Protein AF-A0A914MHX1-F1 (afdb_monomer)

Structure (mmCIF, N/CA/C/O backbone):
data_AF-A0A914MHX1-F1
#
_entry.id   AF-A0A914MHX1-F1
#
loop_
_atom_site.group_PDB
_atom_site.id
_atom_site.type_symbol
_atom_site.label_atom_id
_atom_site.label_alt_id
_atom_site.label_comp_id
_atom_site.label_asym_id
_atom_site.label_entity_id
_atom_site.label_seq_id
_atom_site.pdbx_PDB_ins_code
_atom_site.Cartn_x
_atom_site.Cartn_y
_atom_site.Cartn_z
_atom_site.occupancy
_atom_site.B_iso_or_equiv
_atom_site.auth_seq_id
_atom_site.auth_comp_id
_atom_site.auth_asym_id
_atom_site.auth_atom_id
_atom_site.pdbx_PDB_model_num
ATOM 1 N N . MET A 1 1 ? 14.003 6.361 0.843 1.00 59.62 1 MET A N 1
ATOM 2 C CA . MET A 1 1 ? 13.657 5.223 1.723 1.00 59.62 1 MET A CA 1
ATOM 3 C C . MET A 1 1 ? 12.266 4.763 1.346 1.00 59.62 1 MET A C 1
ATOM 5 O O . MET A 1 1 ? 11.373 5.599 1.290 1.00 59.62 1 MET A O 1
ATOM 9 N N . SER A 1 2 ? 12.109 3.483 1.023 1.00 79.75 2 SER A N 1
ATOM 10 C CA . SER A 1 2 ? 10.804 2.894 0.718 1.00 79.75 2 SER A CA 1
ATOM 11 C C . SER A 1 2 ? 10.137 2.453 2.021 1.00 79.75 2 SER A C 1
ATOM 13 O O . SER A 1 2 ? 10.809 1.915 2.899 1.00 79.75 2 SER A O 1
ATOM 15 N N . SER A 1 3 ? 8.834 2.693 2.150 1.00 87.25 3 SER A N 1
ATOM 16 C CA . SER A 1 3 ? 8.062 2.396 3.363 1.00 87.25 3 SER A CA 1
ATOM 17 C C . SER A 1 3 ? 6.915 1.447 3.045 1.00 87.25 3 SER A C 1
ATOM 19 O O . SER A 1 3 ? 6.300 1.542 1.983 1.00 87.25 3 SER A O 1
ATOM 21 N N . ALA A 1 4 ? 6.605 0.552 3.979 1.00 92.12 4 ALA A N 1
ATOM 22 C CA . ALA A 1 4 ? 5.408 -0.275 3.924 1.00 92.12 4 ALA A CA 1
ATOM 23 C C . ALA A 1 4 ? 4.265 0.420 4.670 1.00 92.12 4 ALA A C 1
ATOM 25 O O . ALA A 1 4 ? 4.457 0.907 5.784 1.00 92.12 4 ALA A O 1
ATOM 26 N N . PHE A 1 5 ? 3.078 0.446 4.067 1.00 90.69 5 PHE A N 1
ATOM 27 C CA . PHE A 1 5 ? 1.886 1.056 4.651 1.00 90.69 5 PHE A CA 1
ATOM 28 C C . PHE A 1 5 ? 0.841 -0.009 4.967 1.00 90.69 5 PHE A C 1
ATOM 30 O O . PHE A 1 5 ? 0.594 -0.906 4.160 1.00 90.69 5 PHE A O 1
ATOM 37 N N . ILE A 1 6 ? 0.195 0.118 6.122 1.00 91.12 6 ILE A N 1
ATOM 38 C CA . ILE A 1 6 ? -0.918 -0.738 6.518 1.00 91.12 6 ILE A CA 1
ATOM 39 C C . ILE A 1 6 ? -2.175 -0.249 5.802 1.00 91.12 6 ILE A C 1
ATOM 41 O O . ILE A 1 6 ? -2.596 0.898 5.963 1.00 91.12 6 ILE A O 1
ATOM 45 N N . ASN A 1 7 ? -2.791 -1.130 5.018 1.00 91.19 7 ASN A N 1
ATOM 46 C CA . ASN A 1 7 ? -4.055 -0.867 4.344 1.00 91.19 7 ASN A CA 1
ATOM 47 C C . ASN A 1 7 ? -5.157 -1.670 5.041 1.00 91.19 7 ASN A C 1
ATOM 49 O O . ASN A 1 7 ? -5.146 -2.899 4.995 1.00 91.19 7 ASN A O 1
ATOM 53 N N . ALA A 1 8 ? -6.078 -0.985 5.713 1.00 89.75 8 ALA A N 1
ATOM 54 C CA . ALA A 1 8 ? -7.207 -1.621 6.372 1.00 89.75 8 ALA A CA 1
ATOM 55 C C . ALA A 1 8 ? -8.383 -1.725 5.407 1.00 89.75 8 ALA A C 1
ATOM 57 O O . ALA A 1 8 ? -8.798 -0.736 4.803 1.00 89.75 8 ALA A O 1
ATOM 58 N N . LYS A 1 9 ? -8.918 -2.938 5.290 1.00 92.25 9 LYS A N 1
ATOM 59 C CA . LYS A 1 9 ? -10.145 -3.241 4.565 1.00 92.25 9 LYS A CA 1
ATOM 60 C C . LYS A 1 9 ? -11.280 -3.340 5.581 1.00 92.25 9 LYS A C 1
ATOM 62 O O . LYS A 1 9 ? -11.205 -4.151 6.499 1.00 92.25 9 LYS A O 1
ATOM 67 N N . LEU A 1 10 ? -12.289 -2.493 5.432 1.00 93.19 10 LEU A N 1
ATOM 68 C CA . LEU A 1 10 ? -13.397 -2.329 6.370 1.00 93.19 10 LEU A CA 1
ATOM 69 C C . LEU A 1 10 ? -14.719 -2.521 5.631 1.00 93.19 10 LEU A C 1
ATOM 71 O O . LEU A 1 10 ? -14.793 -2.281 4.429 1.00 93.19 10 LEU A O 1
ATOM 75 N N . VAL A 1 11 ? -15.757 -2.917 6.360 1.00 96.69 11 VAL A N 1
ATOM 76 C CA . VAL A 1 11 ? -17.131 -3.022 5.855 1.00 96.69 11 VAL A CA 1
ATOM 77 C C . VAL A 1 11 ? -17.9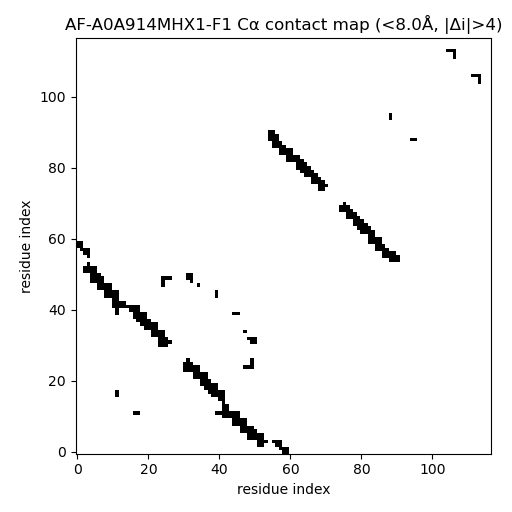85 -2.012 6.609 1.00 96.69 11 VAL A C 1
ATOM 79 O O . VAL A 1 11 ? -17.844 -1.872 7.826 1.00 96.69 11 VAL A O 1
ATOM 82 N N . ASN A 1 12 ? -18.874 -1.306 5.912 1.00 96.81 12 ASN A N 1
ATOM 83 C CA . ASN A 1 12 ? -19.899 -0.515 6.584 1.00 96.81 12 ASN A CA 1
ATOM 84 C C . ASN A 1 12 ? -20.930 -1.451 7.239 1.00 96.81 12 ASN A C 1
ATOM 86 O O . ASN A 1 12 ? -21.868 -1.912 6.593 1.00 96.81 12 ASN A O 1
ATOM 90 N N . CYS A 1 13 ? -20.753 -1.726 8.531 1.00 96.94 13 CYS A N 1
ATOM 91 C CA . CYS A 1 13 ? -21.665 -2.561 9.317 1.00 96.94 13 CYS A CA 1
ATOM 92 C C . CYS A 1 13 ? -22.897 -1.806 9.841 1.00 96.94 13 CYS A C 1
ATOM 94 O O . CYS A 1 13 ? -23.714 -2.392 10.548 1.00 96.94 13 CYS A O 1
ATOM 96 N N . SER A 1 14 ? -23.018 -0.506 9.562 1.00 95.75 14 SER A N 1
ATOM 97 C CA . SER A 1 14 ? -24.186 0.268 9.976 1.00 95.75 14 SER A CA 1
ATOM 98 C C . SER A 1 14 ? -25.362 0.032 9.016 1.00 95.75 14 SER A C 1
ATOM 100 O O . SER A 1 14 ? -25.147 -0.270 7.841 1.00 95.75 14 SER A O 1
ATOM 102 N N . PRO A 1 15 ? -26.617 0.197 9.474 1.00 97.00 15 PRO A N 1
ATOM 103 C CA . PRO A 1 15 ? -27.788 0.075 8.605 1.00 97.00 15 PRO A CA 1
ATOM 104 C C . PRO A 1 15 ? -27.967 1.276 7.658 1.00 97.00 15 PRO A C 1
ATOM 106 O O . PRO A 1 15 ? -28.921 1.304 6.885 1.00 97.00 15 PRO A O 1
ATOM 109 N N . LEU A 1 16 ? -27.086 2.282 7.725 1.00 97.75 16 LEU A N 1
ATOM 110 C CA . LEU A 1 16 ? -27.186 3.537 6.984 1.00 97.75 16 LEU A CA 1
ATOM 111 C C . LEU A 1 16 ? -25.969 3.744 6.066 1.00 97.75 16 LEU A C 1
ATOM 113 O O . LEU A 1 16 ? -24.885 3.220 6.332 1.00 97.75 16 LEU A O 1
ATOM 117 N N . PRO A 1 17 ? -26.114 4.515 4.976 1.00 97.38 17 PRO A N 1
ATOM 118 C CA . PRO A 1 17 ? -24.976 4.884 4.148 1.00 97.38 17 PRO A CA 1
ATOM 119 C C . PRO A 1 17 ? -24.033 5.833 4.899 1.00 97.38 17 PRO A C 1
ATOM 121 O O . PRO A 1 17 ? -24.471 6.799 5.526 1.00 97.38 17 PRO A O 1
ATOM 124 N N . LEU A 1 18 ? -22.727 5.595 4.780 1.00 96.56 18 LEU A N 1
ATOM 125 C CA . LEU A 1 18 ? -21.708 6.557 5.188 1.00 96.56 18 LEU A CA 1
ATOM 126 C C . LEU A 1 18 ? -21.540 7.576 4.065 1.00 96.56 18 LEU A C 1
ATOM 128 O O . LEU A 1 18 ? -21.167 7.225 2.944 1.00 96.56 18 LEU A O 1
ATOM 132 N N . LEU A 1 19 ? -21.854 8.833 4.362 1.00 96.62 19 LEU A N 1
ATOM 133 C CA . LEU A 1 19 ? -21.801 9.911 3.383 1.00 96.62 19 LEU A CA 1
ATOM 134 C C . LEU A 1 19 ? -20.352 10.280 3.034 1.00 96.62 19 LEU A C 1
ATOM 136 O O . LEU A 1 19 ? -19.463 10.169 3.883 1.00 96.62 19 LEU A O 1
ATOM 140 N N . PRO A 1 20 ? -20.104 10.746 1.797 1.00 97.12 20 PRO A N 1
ATOM 141 C CA . PRO A 1 20 ? -18.781 11.187 1.396 1.00 97.12 20 PRO A CA 1
ATOM 142 C C . PRO A 1 20 ? -18.331 12.390 2.227 1.00 97.12 20 PRO A C 1
ATOM 144 O O . PRO A 1 20 ? -19.101 13.323 2.460 1.00 97.12 20 PRO A O 1
ATOM 147 N N . GLY A 1 21 ? -17.068 12.392 2.641 1.00 96.00 21 GLY A N 1
ATOM 148 C CA . GLY A 1 21 ? -16.521 13.481 3.439 1.00 96.00 21 GLY A CA 1
ATOM 149 C C . GLY A 1 21 ? -15.139 13.194 4.021 1.00 96.00 21 GLY A C 1
ATOM 150 O O . GLY A 1 21 ? -14.569 12.126 3.780 1.00 96.00 21 GLY A O 1
ATOM 151 N N . PRO A 1 22 ? -14.586 14.146 4.789 1.00 94.69 22 PRO A N 1
ATOM 152 C CA . PRO A 1 22 ? -13.289 13.985 5.428 1.00 94.69 22 PRO A CA 1
ATOM 153 C C . PRO A 1 22 ? -13.297 12.827 6.431 1.00 94.69 22 PRO A C 1
ATOM 155 O O . PRO A 1 22 ? -14.178 12.724 7.281 1.00 94.69 22 PRO A O 1
ATOM 158 N N . LEU A 1 23 ? -12.278 11.978 6.353 1.00 91.81 23 LEU A N 1
ATOM 159 C CA . LEU A 1 23 ? -12.030 10.861 7.254 1.00 91.81 23 LEU A CA 1
ATOM 160 C C . LEU A 1 23 ? -10.697 11.080 7.967 1.00 91.81 23 LEU A C 1
ATOM 162 O O . LEU A 1 23 ? -9.656 11.176 7.317 1.00 91.81 23 LEU A O 1
ATOM 166 N N . SER A 1 24 ? -10.725 11.081 9.296 1.00 92.94 24 SER A N 1
ATOM 167 C CA . SER A 1 24 ? -9.525 11.074 10.137 1.00 92.94 24 SER A CA 1
ATOM 168 C C . SER A 1 24 ? -9.277 9.668 10.666 1.00 92.94 24 SER A C 1
ATOM 170 O O . SER A 1 24 ? -10.160 9.058 11.267 1.00 92.94 24 SER A O 1
ATOM 172 N N . VAL A 1 25 ? -8.071 9.151 10.445 1.00 90.62 25 VAL A N 1
ATOM 173 C CA . VAL A 1 25 ? -7.675 7.800 10.837 1.00 90.62 25 VAL A CA 1
ATOM 174 C C . VAL A 1 25 ? -6.792 7.864 12.075 1.00 90.62 25 VAL A C 1
ATOM 176 O O . VAL A 1 25 ? -5.752 8.527 12.079 1.00 90.62 25 VAL A O 1
ATOM 179 N N . PHE A 1 26 ? -7.199 7.124 13.102 1.00 89.88 26 PHE A N 1
ATOM 180 C CA . PHE A 1 26 ? -6.459 6.956 14.345 1.00 89.88 26 PHE A CA 1
ATOM 181 C C . PHE A 1 26 ? -6.076 5.487 14.528 1.00 89.88 26 PHE A C 1
ATOM 183 O O . PHE A 1 26 ? -6.885 4.594 14.281 1.00 89.88 26 PHE A O 1
ATOM 190 N N . PHE A 1 27 ? -4.853 5.235 14.983 1.00 86.38 27 PHE A N 1
ATOM 191 C CA . PHE A 1 27 ? -4.341 3.903 15.296 1.00 86.38 27 PHE A CA 1
ATOM 192 C C . PHE A 1 27 ? -3.628 3.955 16.648 1.00 86.38 27 PHE A C 1
ATOM 194 O O . PHE A 1 27 ? -2.802 4.839 16.865 1.00 86.38 27 PHE A O 1
ATOM 201 N N . ASN A 1 28 ? -3.969 3.052 17.575 1.00 84.56 28 ASN A N 1
ATOM 202 C CA . ASN A 1 28 ? -3.463 3.059 18.958 1.00 84.56 28 ASN A CA 1
ATOM 203 C C . ASN A 1 28 ? -3.540 4.453 19.617 1.00 84.56 28 ASN A C 1
ATOM 205 O O . ASN A 1 28 ? -2.542 4.983 20.103 1.00 84.56 28 ASN A O 1
ATOM 209 N N . ASN A 1 29 ? -4.723 5.078 19.557 1.00 86.75 29 ASN A N 1
ATOM 210 C CA . ASN A 1 29 ? -4.998 6.426 20.080 1.00 86.75 29 ASN A CA 1
ATOM 211 C C . ASN A 1 29 ? -4.126 7.555 19.497 1.00 86.75 29 ASN A C 1
ATOM 213 O O . ASN A 1 29 ? -4.144 8.670 20.011 1.00 86.75 29 ASN A O 1
ATOM 217 N N . SER A 1 30 ? -3.406 7.299 18.406 1.00 88.69 30 SER A N 1
ATOM 218 C CA . SER A 1 30 ? -2.568 8.285 17.726 1.00 88.69 30 SER A CA 1
ATOM 219 C C . SER A 1 30 ? -3.162 8.631 16.369 1.00 88.69 30 SER A C 1
ATOM 221 O O . SER A 1 30 ? -3.634 7.749 15.652 1.00 88.69 30 SER A O 1
ATOM 223 N N . PHE A 1 31 ? -3.150 9.913 16.008 1.00 89.81 31 PHE A N 1
ATOM 224 C CA . PHE A 1 31 ? -3.533 10.349 14.667 1.00 89.81 31 PHE A CA 1
ATOM 225 C C . PHE A 1 31 ? -2.511 9.847 13.644 1.00 89.81 31 PHE A C 1
ATOM 227 O O . PHE A 1 31 ? -1.306 9.961 13.866 1.00 89.81 31 PHE A O 1
ATOM 234 N N . VAL A 1 32 ? -2.994 9.312 12.522 1.00 89.44 32 VAL A N 1
ATOM 235 C CA . VAL A 1 32 ? -2.129 8.734 11.491 1.00 89.44 32 VAL A CA 1
ATOM 236 C C . VAL A 1 32 ? -2.252 9.440 10.153 1.00 89.44 32 VAL A C 1
ATOM 238 O O . VAL A 1 32 ? -1.244 9.732 9.514 1.00 89.44 32 VAL A O 1
ATOM 241 N N . SER A 1 33 ? -3.481 9.662 9.688 1.00 88.25 33 SER A N 1
ATOM 242 C CA . SER A 1 33 ? -3.715 10.265 8.379 1.00 88.25 33 SER A CA 1
ATOM 243 C C . SER A 1 33 ? -5.117 10.847 8.255 1.00 88.25 33 SER A C 1
ATOM 245 O O . SER A 1 33 ? -6.035 10.473 8.987 1.00 88.25 33 SER A O 1
ATOM 247 N N . THR A 1 34 ? -5.280 11.749 7.291 1.00 90.75 34 THR A N 1
ATOM 248 C CA . THR A 1 34 ? -6.583 12.147 6.761 1.00 90.75 34 THR A CA 1
ATOM 249 C C . THR A 1 34 ? -6.764 11.596 5.350 1.00 90.75 34 THR A C 1
ATOM 251 O O . THR A 1 34 ? -5.810 11.423 4.593 1.00 90.75 34 THR A O 1
ATOM 254 N N . SER A 1 35 ? -8.008 11.313 4.983 1.00 89.44 35 SER A N 1
ATOM 255 C CA . SER A 1 35 ? -8.409 10.952 3.622 1.00 89.44 35 SER A CA 1
ATOM 256 C C . SER A 1 35 ? -9.835 11.438 3.358 1.00 89.44 35 SER A C 1
ATOM 258 O O . SER A 1 35 ? -10.460 12.012 4.245 1.00 89.44 35 SER A O 1
ATOM 260 N N . ASN A 1 36 ? -10.357 11.233 2.151 1.00 92.44 36 ASN A N 1
ATOM 261 C CA . ASN A 1 36 ? -11.768 11.471 1.856 1.00 92.44 36 ASN A CA 1
ATOM 262 C C . ASN A 1 36 ? -12.478 10.132 1.674 1.00 92.44 36 ASN A C 1
ATOM 264 O O . ASN A 1 36 ? -12.117 9.345 0.795 1.00 92.44 36 ASN A O 1
ATOM 268 N N . LEU A 1 37 ? -13.492 9.892 2.501 1.00 94.44 37 LEU A N 1
ATOM 269 C CA . LEU A 1 37 ? -14.414 8.785 2.335 1.00 94.44 37 LEU A CA 1
ATOM 270 C C . LEU A 1 37 ? -15.318 9.080 1.134 1.00 94.44 37 LEU A C 1
ATOM 272 O O . LEU A 1 37 ? -15.783 10.206 0.945 1.00 94.44 37 LEU A O 1
ATOM 276 N N . LYS A 1 38 ? -15.557 8.063 0.311 1.00 95.12 38 LYS A N 1
ATOM 277 C CA . LYS A 1 38 ? -16.606 8.101 -0.712 1.00 95.12 38 LYS A CA 1
ATOM 278 C C . LYS A 1 38 ? -17.952 7.751 -0.069 1.00 95.12 38 LYS A C 1
ATOM 280 O O . LYS A 1 38 ? -18.003 7.423 1.107 1.00 95.12 38 LYS A O 1
ATOM 285 N N . LEU A 1 39 ? -19.042 7.814 -0.826 1.00 96.75 39 LEU A N 1
ATOM 286 C CA . LEU A 1 39 ? -20.282 7.185 -0.371 1.00 96.75 39 LEU A CA 1
ATOM 287 C C . LEU A 1 39 ? -20.020 5.682 -0.170 1.00 96.75 39 LEU A C 1
ATOM 289 O O . LEU A 1 39 ? -19.480 5.058 -1.080 1.00 96.75 39 LEU A O 1
ATOM 293 N N . VAL A 1 40 ? -20.371 5.138 0.997 1.00 97.62 40 VAL A N 1
ATOM 294 C CA . VAL A 1 40 ? -20.260 3.701 1.302 1.00 97.62 40 VAL A CA 1
ATOM 295 C C . VAL A 1 40 ? -21.609 3.198 1.799 1.00 97.62 40 VAL A C 1
ATOM 297 O O . VAL A 1 40 ? -22.077 3.593 2.869 1.00 97.62 40 VAL A O 1
ATOM 300 N N . LEU A 1 41 ? -22.256 2.330 1.030 1.00 98.06 41 LEU A N 1
ATOM 301 C CA . LEU A 1 41 ? -23.559 1.759 1.3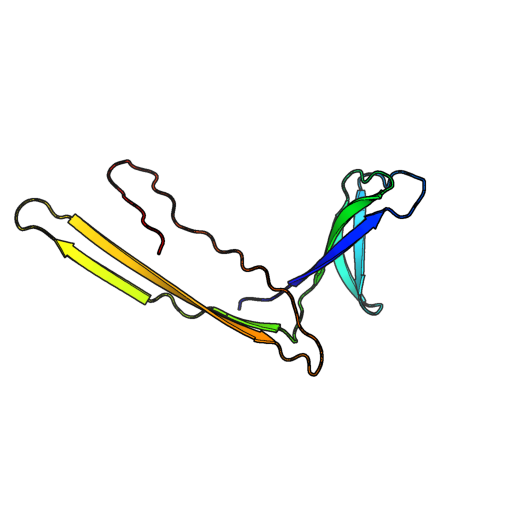72 1.00 98.06 41 LEU A CA 1
ATOM 302 C C . LEU A 1 41 ? -23.448 0.700 2.487 1.00 98.06 41 LEU A C 1
ATOM 304 O O . LEU A 1 41 ? -22.352 0.204 2.754 1.00 98.06 41 LEU A O 1
ATOM 308 N N . PRO A 1 42 ? -24.550 0.342 3.172 1.00 98.12 42 PRO A N 1
ATOM 309 C CA . PRO A 1 42 ? -24.555 -0.778 4.114 1.00 98.12 42 PRO A CA 1
ATOM 310 C C . PRO A 1 42 ? -24.020 -2.064 3.471 1.00 98.12 42 PRO A C 1
ATOM 312 O O . PRO A 1 42 ? -24.462 -2.456 2.393 1.00 98.12 42 PRO A O 1
ATOM 315 N N . GLY A 1 43 ? -23.056 -2.714 4.124 1.00 97.44 43 GLY A N 1
ATOM 316 C CA . GLY A 1 43 ? -22.385 -3.917 3.621 1.00 97.44 43 GLY A CA 1
ATOM 317 C C . GLY A 1 43 ? -21.297 -3.672 2.568 1.00 97.44 43 GLY A C 1
ATOM 318 O O . GLY A 1 43 ? -20.603 -4.616 2.198 1.00 97.44 43 GLY A O 1
ATOM 319 N N . GLU A 1 44 ? -21.102 -2.436 2.105 1.00 97.75 44 GLU A N 1
ATOM 320 C CA . GLU A 1 44 ? -20.045 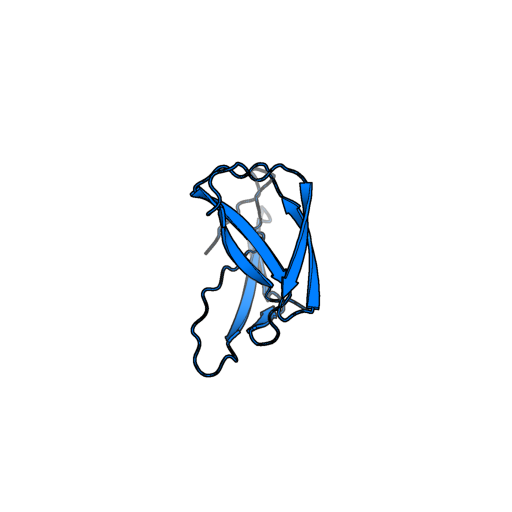-2.109 1.148 1.00 97.75 44 GLU A CA 1
ATOM 321 C C . GLU A 1 44 ? -18.672 -2.027 1.831 1.00 97.75 44 GLU A C 1
ATOM 323 O O . GLU A 1 44 ? -18.525 -1.589 2.979 1.00 97.75 44 GLU A O 1
ATOM 328 N N . GLU A 1 45 ? -17.649 -2.468 1.100 1.00 96.50 45 GLU A N 1
ATOM 329 C CA . GLU A 1 45 ? -16.263 -2.439 1.542 1.00 96.50 45 GLU A CA 1
ATOM 330 C C . GLU A 1 45 ? -15.592 -1.111 1.197 1.00 96.50 45 GLU A C 1
ATOM 332 O O . GLU A 1 45 ? -15.668 -0.616 0.074 1.00 96.50 45 GLU A O 1
ATOM 337 N N . PHE A 1 46 ? -14.818 -0.586 2.137 1.00 93.75 46 PHE A N 1
ATOM 338 C CA . PHE A 1 46 ? -13.953 0.560 1.905 1.00 93.75 46 PHE A CA 1
ATOM 339 C C . PHE A 1 46 ? -12.565 0.318 2.487 1.00 93.75 46 PHE A C 1
ATOM 341 O O . PHE A 1 46 ? -12.325 -0.618 3.255 1.00 93.75 46 PHE A O 1
ATOM 348 N N . ARG A 1 47 ? -11.607 1.144 2.066 1.00 91.31 47 ARG A N 1
ATOM 349 C CA . ARG A 1 47 ? -10.210 1.030 2.486 1.00 91.31 47 ARG A CA 1
ATOM 350 C C . ARG A 1 47 ? -9.722 2.323 3.106 1.00 91.31 47 ARG A C 1
ATOM 352 O O . ARG A 1 47 ? -10.039 3.399 2.605 1.00 91.31 47 ARG A O 1
ATOM 359 N N . CYS A 1 48 ? -8.891 2.209 4.134 1.00 89.44 48 CYS A N 1
ATOM 360 C CA . CYS A 1 48 ? -8.161 3.336 4.700 1.00 89.44 48 CYS A CA 1
ATOM 361 C C . CYS A 1 48 ? -6.700 2.962 4.984 1.00 89.44 48 CYS A C 1
ATOM 363 O O . CYS A 1 48 ? -6.347 1.789 5.128 1.00 89.44 48 CYS A O 1
ATOM 365 N N . LEU A 1 49 ? -5.829 3.968 5.026 1.00 88.56 49 LEU A N 1
ATOM 366 C CA . LEU A 1 49 ? -4.416 3.789 5.351 1.00 88.56 49 LEU A CA 1
ATOM 367 C C . LEU A 1 49 ? -4.213 4.014 6.852 1.00 88.56 49 LEU A C 1
ATOM 369 O O . LEU A 1 49 ? -4.452 5.112 7.348 1.00 88.56 49 LEU A O 1
ATOM 373 N N . LEU A 1 50 ? -3.723 2.995 7.562 1.00 89.19 50 LEU A N 1
ATOM 374 C CA . LEU A 1 50 ? -3.380 3.073 8.990 1.00 89.19 50 LEU A CA 1
ATOM 375 C C . LEU A 1 50 ? -1.917 3.486 9.219 1.00 89.19 50 LEU A C 1
ATOM 377 O O . LEU A 1 50 ? -1.378 3.283 10.303 1.00 89.19 50 LEU A O 1
ATOM 381 N N . GLY A 1 51 ? -1.269 4.065 8.204 1.00 87.69 51 GLY A N 1
ATOM 382 C CA . GLY A 1 51 ? 0.094 4.590 8.288 1.00 87.69 51 GLY A CA 1
ATOM 383 C C . GLY A 1 51 ? 1.188 3.572 8.012 1.00 87.69 51 GLY A C 1
ATOM 384 O O . GLY A 1 51 ? 0.949 2.497 7.463 1.00 87.69 51 GLY A O 1
ATOM 385 N N . VAL A 1 52 ? 2.417 3.969 8.337 1.00 89.62 52 VAL A N 1
ATOM 386 C CA . VAL A 1 52 ? 3.627 3.179 8.088 1.00 89.62 52 VAL A CA 1
ATOM 387 C C . VAL A 1 52 ? 3.743 2.057 9.117 1.00 89.62 52 VAL A C 1
ATOM 389 O O . VAL A 1 52 ? 3.606 2.302 10.313 1.00 89.62 52 VAL A O 1
ATOM 392 N N . ASP A 1 53 ? 4.055 0.842 8.663 1.00 90.69 53 ASP A N 1
ATOM 393 C CA . ASP A 1 53 ? 4.400 -0.277 9.542 1.00 90.69 53 ASP A CA 1
ATOM 394 C C . ASP A 1 53 ? 5.926 -0.385 9.703 1.00 90.69 53 ASP A C 1
ATOM 396 O O . ASP A 1 53 ? 6.606 -0.877 8.797 1.00 90.69 53 ASP A O 1
ATOM 400 N N . PRO A 1 54 ? 6.508 0.027 10.844 1.00 89.75 54 PRO A N 1
ATOM 401 C CA . PRO A 1 54 ? 7.955 -0.030 11.037 1.00 89.75 54 PRO A CA 1
ATOM 402 C C . PRO A 1 54 ? 8.499 -1.462 11.156 1.00 89.75 54 PRO A C 1
ATOM 404 O O . PRO A 1 54 ? 9.719 -1.651 11.040 1.00 89.75 54 PRO A O 1
ATOM 407 N N . ALA A 1 55 ? 7.636 -2.459 11.394 1.00 92.62 55 ALA A N 1
ATOM 408 C CA . ALA A 1 55 ? 8.024 -3.864 11.487 1.00 92.62 55 ALA A CA 1
ATOM 409 C C . ALA A 1 55 ? 8.221 -4.513 10.110 1.00 92.62 55 ALA A C 1
ATOM 411 O O . ALA A 1 55 ? 8.842 -5.571 10.024 1.00 92.62 55 ALA A O 1
ATOM 412 N N . ILE A 1 56 ? 7.741 -3.891 9.030 1.00 94.44 56 ILE A N 1
ATOM 413 C CA . ILE A 1 56 ? 7.996 -4.353 7.666 1.00 94.44 56 ILE A CA 1
ATOM 414 C C . ILE A 1 56 ? 9.138 -3.529 7.080 1.00 94.44 56 ILE A C 1
ATOM 416 O O . ILE A 1 56 ? 8.992 -2.346 6.774 1.00 94.44 56 ILE A O 1
ATOM 420 N N . LYS A 1 57 ? 10.309 -4.152 6.937 1.00 93.94 57 LYS A N 1
ATOM 421 C CA . LYS A 1 57 ? 11.477 -3.515 6.325 1.00 93.94 57 LYS A CA 1
ATOM 422 C C . LYS A 1 57 ? 11.425 -3.709 4.817 1.00 93.94 57 LYS A C 1
ATOM 424 O O . LYS A 1 57 ? 11.302 -4.840 4.347 1.00 93.94 57 LYS A O 1
ATOM 429 N N . VAL A 1 58 ? 11.534 -2.602 4.091 1.00 94.94 58 VAL A N 1
ATOM 430 C CA . VAL A 1 58 ? 11.574 -2.571 2.630 1.00 94.94 58 VAL A CA 1
ATOM 431 C C . VAL A 1 58 ? 12.942 -2.067 2.206 1.00 94.94 58 VAL A C 1
ATOM 433 O O . VAL A 1 58 ? 13.345 -0.961 2.563 1.00 94.94 58 VAL A O 1
ATOM 436 N N . GLU A 1 59 ? 13.649 -2.879 1.435 1.00 93.62 59 GLU A N 1
ATOM 437 C CA . GLU A 1 59 ? 14.891 -2.495 0.784 1.00 93.62 59 GLU A CA 1
ATOM 438 C C . GLU A 1 59 ? 14.645 -2.444 -0.722 1.00 93.62 59 GLU A C 1
ATOM 440 O O . GLU A 1 59 ? 14.371 -3.459 -1.359 1.00 93.62 59 GLU A O 1
ATOM 445 N N . TYR A 1 60 ? 14.736 -1.244 -1.283 1.00 91.81 60 TYR A N 1
ATOM 446 C CA . TYR A 1 60 ? 14.679 -1.028 -2.720 1.00 91.81 60 TYR A CA 1
ATOM 447 C C . TYR A 1 60 ? 16.110 -0.855 -3.213 1.00 91.81 60 TYR A C 1
ATOM 449 O O . TYR A 1 60 ? 16.722 0.195 -2.992 1.00 91.81 60 TYR A O 1
ATOM 457 N N . LYS A 1 61 ? 16.680 -1.918 -3.785 1.00 90.31 61 LYS A N 1
ATOM 458 C CA . LYS A 1 61 ? 18.080 -1.908 -4.219 1.00 90.31 61 LYS A CA 1
ATOM 459 C C . LYS A 1 61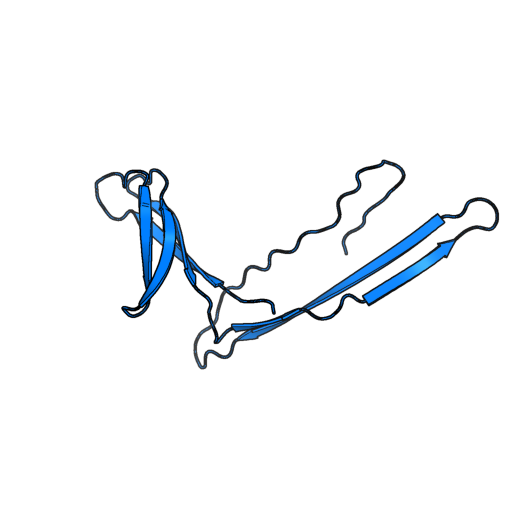 ? 18.249 -0.990 -5.423 1.00 90.31 61 LYS A C 1
ATOM 461 O O . LYS A 1 61 ? 17.285 -0.634 -6.092 1.00 90.31 61 LYS A O 1
ATOM 466 N N . ARG A 1 62 ? 19.480 -0.576 -5.707 1.00 88.31 62 ARG A N 1
ATOM 467 C CA . ARG A 1 62 ? 19.759 0.152 -6.946 1.00 88.31 62 ARG A CA 1
ATOM 468 C C . ARG A 1 62 ? 19.462 -0.770 -8.132 1.00 88.31 62 ARG A C 1
ATOM 470 O O . ARG A 1 62 ? 19.889 -1.921 -8.104 1.00 88.31 62 ARG A O 1
ATOM 477 N N . ALA A 1 63 ? 18.762 -0.254 -9.139 1.00 88.56 63 ALA A N 1
ATOM 478 C CA . ALA A 1 63 ? 18.543 -0.989 -10.375 1.00 88.56 63 ALA A CA 1
ATOM 479 C C . ALA A 1 63 ? 19.885 -1.308 -11.044 1.00 88.56 63 ALA A C 1
ATOM 481 O O . ALA A 1 63 ? 20.743 -0.424 -11.172 1.00 88.56 63 ALA A O 1
ATOM 482 N N . ASN A 1 64 ? 20.048 -2.548 -11.493 1.00 89.50 64 ASN A N 1
ATOM 483 C CA . ASN A 1 64 ? 21.117 -2.892 -12.416 1.00 89.50 64 ASN A CA 1
ATOM 484 C C . ASN A 1 64 ? 20.651 -2.535 -13.823 1.00 89.50 64 ASN A C 1
ATOM 486 O O . ASN A 1 64 ? 19.484 -2.708 -14.170 1.00 89.50 64 ASN A O 1
ATOM 490 N N . THR A 1 65 ? 21.545 -1.971 -14.626 1.00 89.56 65 THR A N 1
ATOM 491 C CA . THR A 1 65 ? 21.239 -1.637 -16.016 1.00 89.56 65 THR A CA 1
ATOM 492 C C . THR A 1 65 ? 22.362 -2.133 -16.899 1.00 89.56 65 THR A C 1
ATOM 494 O O . THR A 1 65 ? 23.509 -1.721 -16.719 1.00 89.56 65 THR A O 1
ATOM 497 N N . SER A 1 66 ? 22.033 -3.013 -17.837 1.00 88.94 66 SER A N 1
ATOM 498 C CA . SER A 1 66 ? 22.952 -3.480 -18.869 1.00 88.94 66 SER A CA 1
ATOM 499 C C . SER A 1 66 ? 22.497 -2.954 -20.220 1.00 88.94 66 SER A C 1
ATOM 501 O O . SER A 1 66 ? 21.322 -3.041 -20.566 1.00 88.94 66 SER A O 1
ATOM 503 N N . ASN A 1 67 ? 23.441 -2.397 -20.974 1.00 88.19 67 ASN A N 1
ATOM 504 C CA . ASN A 1 67 ? 23.197 -1.865 -22.305 1.00 88.19 67 ASN A CA 1
ATOM 505 C C . ASN A 1 67 ? 23.972 -2.688 -23.324 1.00 88.19 67 ASN A C 1
ATOM 507 O O . ASN A 1 67 ? 25.193 -2.806 -23.229 1.00 88.19 67 ASN A O 1
ATOM 511 N N . GLU A 1 68 ? 23.267 -3.197 -24.322 1.00 85.19 68 GLU A N 1
ATOM 512 C CA . GLU A 1 68 ? 23.837 -3.950 -25.430 1.00 85.19 68 GLU A CA 1
ATOM 513 C C . GLU A 1 68 ? 23.507 -3.238 -26.739 1.00 85.19 68 GLU A C 1
ATOM 515 O O . GLU A 1 68 ? 22.382 -2.785 -26.959 1.00 85.19 68 GLU A O 1
ATOM 520 N N . GLN A 1 69 ? 24.497 -3.109 -27.620 1.00 80.88 69 GLN A N 1
ATOM 521 C CA . GLN A 1 69 ? 24.315 -2.514 -28.939 1.00 80.88 69 GLN A CA 1
ATOM 522 C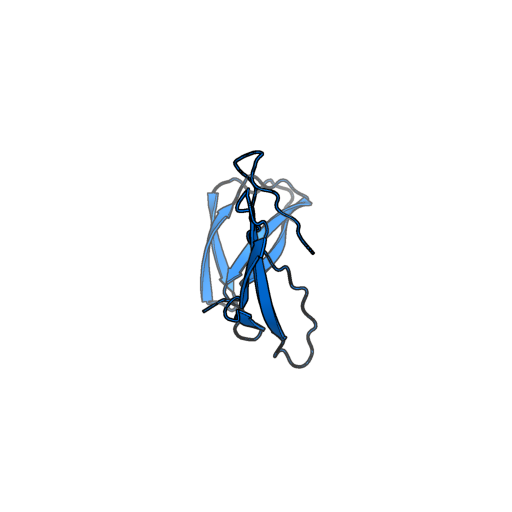 C . GLN A 1 69 ? 24.562 -3.569 -30.014 1.00 80.88 69 GLN A C 1
ATOM 524 O O . GLN A 1 69 ? 25.596 -4.231 -30.026 1.00 80.88 69 GLN A O 1
ATOM 529 N N . PHE A 1 70 ? 23.615 -3.699 -30.939 1.00 76.69 70 PHE A N 1
ATOM 530 C CA . PHE A 1 70 ? 23.631 -4.688 -32.008 1.00 76.69 70 PHE A CA 1
ATOM 531 C C . PHE A 1 70 ? 23.632 -4.015 -33.388 1.00 76.69 70 PHE A C 1
ATOM 533 O O . PHE A 1 70 ? 22.903 -3.045 -33.614 1.00 76.69 70 PHE A O 1
ATOM 540 N N . GLY A 1 71 ? 24.396 -4.592 -34.326 1.00 63.12 71 GLY A N 1
ATOM 541 C CA . GLY A 1 71 ? 24.341 -4.301 -35.766 1.00 63.12 71 GLY A CA 1
ATOM 542 C C . GLY A 1 71 ? 25.473 -3.417 -36.315 1.00 63.12 71 GLY A C 1
ATOM 543 O O . GLY A 1 71 ? 25.800 -2.381 -35.749 1.00 63.12 71 GLY A O 1
ATOM 544 N N . PHE A 1 72 ? 26.030 -3.807 -37.471 1.00 57.19 72 PHE A N 1
ATOM 545 C CA . PHE A 1 72 ? 27.075 -3.058 -38.197 1.00 57.19 72 PHE A CA 1
ATOM 546 C C . PHE A 1 72 ? 26.524 -1.922 -39.092 1.00 57.19 72 PHE A C 1
ATOM 548 O O . PHE A 1 72 ? 27.256 -0.985 -39.392 1.00 57.19 72 PHE A O 1
ATOM 555 N N . MET A 1 73 ? 25.245 -1.978 -39.503 1.00 60.22 73 MET A N 1
ATOM 556 C CA . MET A 1 73 ? 24.599 -0.994 -40.404 1.00 60.22 73 MET A CA 1
ATOM 557 C C . MET A 1 73 ? 23.400 -0.254 -39.782 1.00 60.22 73 MET A C 1
ATOM 559 O O . MET A 1 73 ? 23.164 0.907 -40.105 1.00 60.22 73 MET A O 1
ATOM 563 N N . THR A 1 74 ? 22.651 -0.882 -38.870 1.00 61.62 74 THR A N 1
ATOM 564 C CA . THR A 1 74 ? 21.519 -0.258 -38.159 1.00 61.62 74 THR A CA 1
ATOM 565 C C . THR A 1 74 ? 21.733 -0.442 -36.665 1.00 61.62 74 THR A C 1
ATOM 567 O O . THR A 1 74 ? 21.674 -1.568 -36.176 1.00 61.62 74 THR A O 1
ATOM 570 N N . LYS A 1 75 ? 22.006 0.651 -35.943 1.00 71.81 75 LYS A N 1
ATOM 571 C CA . LYS A 1 75 ? 22.246 0.626 -34.494 1.00 71.81 75 LYS A CA 1
ATOM 572 C C . LYS A 1 75 ? 20.943 0.288 -33.769 1.00 71.81 75 LYS A C 1
ATOM 574 O O . LYS A 1 75 ? 20.069 1.140 -33.659 1.00 71.81 75 LYS A O 1
ATOM 579 N N . LYS A 1 76 ? 20.817 -0.939 -33.266 1.00 77.81 76 LYS A N 1
ATOM 580 C CA . LYS A 1 76 ? 19.780 -1.316 -32.295 1.00 77.81 76 LYS A CA 1
ATOM 581 C C . LYS A 1 76 ? 20.405 -1.337 -30.906 1.00 77.81 76 LYS A C 1
ATOM 583 O O . LYS A 1 76 ? 21.518 -1.831 -30.756 1.00 77.81 76 LYS A O 1
ATOM 588 N N . SER A 1 77 ? 19.713 -0.803 -29.908 1.00 84.88 77 SER A N 1
ATOM 589 C CA . SER A 1 77 ? 20.145 -0.850 -28.509 1.00 84.88 77 SER A CA 1
ATOM 590 C C . SER A 1 77 ? 19.118 -1.595 -27.671 1.00 84.88 77 SER A C 1
ATOM 592 O O . SER A 1 77 ? 17.925 -1.316 -27.777 1.00 84.88 77 SER A O 1
ATOM 594 N N . LEU A 1 78 ? 19.591 -2.501 -26.828 1.00 86.88 78 LEU A N 1
ATOM 595 C CA . LEU A 1 78 ? 18.824 -3.155 -25.780 1.00 86.88 78 LEU A CA 1
ATOM 596 C C . LEU A 1 78 ? 19.300 -2.605 -24.435 1.00 86.88 78 LEU A C 1
ATOM 598 O O . LEU A 1 78 ? 20.500 -2.592 -24.174 1.00 86.88 78 LEU A O 1
ATOM 602 N N . SER A 1 79 ? 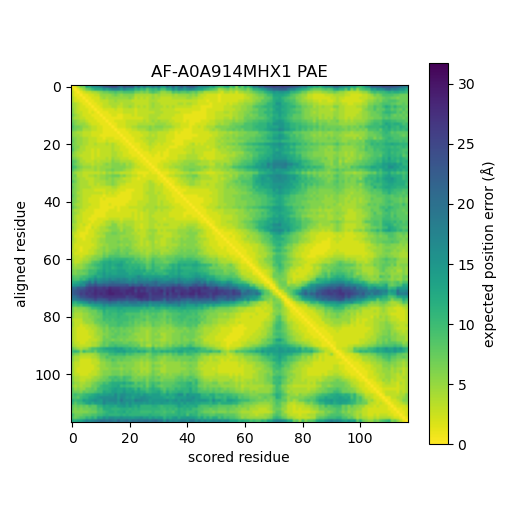18.367 -2.141 -23.608 1.00 88.75 79 SER A N 1
ATOM 603 C CA . SER A 1 79 ? 18.629 -1.753 -22.220 1.00 88.75 79 SER A CA 1
ATOM 604 C C . SER A 1 79 ? 17.798 -2.648 -21.318 1.00 88.75 79 SER A C 1
ATOM 606 O O . SER A 1 79 ? 16.567 -2.593 -21.368 1.00 88.75 79 SER A O 1
ATOM 608 N N . THR A 1 80 ? 18.460 -3.467 -20.511 1.00 90.06 80 THR A N 1
ATOM 609 C CA . THR A 1 80 ? 17.808 -4.322 -19.517 1.00 90.06 80 THR A CA 1
ATOM 610 C C . THR A 1 80 ? 17.900 -3.642 -18.164 1.00 90.06 80 THR A C 1
ATOM 612 O O . THR A 1 80 ? 18.986 -3.251 -17.740 1.00 90.06 80 THR A O 1
ATOM 615 N N . HIS A 1 81 ? 16.761 -3.500 -17.488 1.00 90.12 81 HIS A N 1
ATOM 616 C CA . HIS A 1 81 ? 16.678 -2.933 -16.147 1.00 90.12 81 HIS A CA 1
ATOM 617 C C . HIS A 1 81 ? 16.210 -4.007 -15.171 1.00 90.12 81 HIS A C 1
ATOM 619 O O . HIS A 1 81 ? 15.085 -4.484 -15.274 1.00 90.12 81 HIS A O 1
ATOM 625 N N . GLU A 1 82 ? 17.056 -4.350 -14.206 1.00 90.88 82 GLU A N 1
ATOM 626 C CA . GLU A 1 82 ? 16.710 -5.288 -13.141 1.00 90.88 82 GLU A CA 1
ATOM 627 C C . GLU A 1 82 ? 16.549 -4.539 -11.825 1.00 90.88 82 GLU A C 1
ATOM 629 O O . GLU A 1 82 ? 17.475 -3.869 -11.355 1.00 90.88 82 GLU A O 1
ATOM 634 N N . GLN A 1 83 ? 15.380 -4.679 -11.206 1.00 90.62 83 GLN A N 1
ATOM 635 C CA . GLN A 1 83 ? 15.052 -4.030 -9.948 1.00 90.62 83 GLN A CA 1
ATOM 636 C C . GLN A 1 83 ? 14.765 -5.073 -8.868 1.00 90.62 83 GLN A C 1
ATOM 638 O O . GLN A 1 83 ? 13.770 -5.788 -8.907 1.00 90.62 83 GLN A O 1
ATOM 643 N N . ALA A 1 84 ? 15.633 -5.137 -7.856 1.00 92.19 84 ALA A N 1
ATOM 644 C CA . ALA A 1 84 ? 15.450 -6.039 -6.723 1.00 92.19 84 ALA A CA 1
ATOM 645 C C . ALA A 1 84 ? 14.788 -5.316 -5.540 1.00 92.19 84 ALA A C 1
ATOM 647 O O . ALA A 1 84 ? 15.273 -4.279 -5.071 1.00 92.19 84 ALA A O 1
ATOM 648 N N . ILE A 1 85 ? 13.697 -5.891 -5.031 1.00 92.56 85 ILE A N 1
ATOM 649 C CA . ILE A 1 85 ? 12.976 -5.411 -3.848 1.00 92.56 85 ILE A CA 1
ATOM 650 C C . ILE A 1 85 ? 13.041 -6.501 -2.774 1.00 92.56 85 ILE A C 1
ATOM 652 O O . ILE A 1 85 ? 12.443 -7.563 -2.928 1.00 92.56 85 ILE A O 1
ATOM 656 N N . SER A 1 86 ? 13.754 -6.244 -1.674 1.00 93.75 86 SER A N 1
ATOM 657 C CA . SER A 1 86 ? 13.791 -7.154 -0.522 1.00 93.75 86 SER A CA 1
ATOM 658 C C . SER A 1 86 ? 12.757 -6.725 0.520 1.00 93.75 86 SER A C 1
ATOM 660 O O . SER A 1 86 ? 12.695 -5.557 0.912 1.00 93.75 86 SER A O 1
ATOM 662 N N . LEU A 1 87 ? 11.985 -7.683 1.031 1.00 94.38 87 LEU A N 1
ATOM 663 C CA . LEU A 1 87 ? 11.024 -7.469 2.111 1.00 94.38 87 LEU A CA 1
ATOM 664 C C . LEU A 1 87 ? 11.383 -8.341 3.310 1.00 94.38 87 LEU A C 1
ATOM 666 O O . LEU A 1 87 ? 11.615 -9.539 3.164 1.00 94.38 87 LEU A O 1
ATOM 670 N N . ARG A 1 88 ? 11.374 -7.757 4.510 1.00 94.75 88 ARG A N 1
ATOM 671 C CA . ARG A 1 88 ? 11.525 -8.504 5.764 1.00 94.75 88 ARG A CA 1
ATOM 672 C C . ARG A 1 88 ? 10.402 -8.160 6.729 1.00 94.75 88 ARG A C 1
ATOM 674 O O . ARG A 1 88 ? 10.264 -7.012 7.148 1.00 94.75 88 ARG A O 1
ATOM 681 N N . ASN A 1 89 ? 9.647 -9.179 7.126 1.00 95.81 89 ASN A N 1
ATOM 682 C CA . ASN A 1 89 ? 8.687 -9.089 8.218 1.00 95.81 89 ASN A CA 1
ATOM 683 C C . ASN A 1 89 ? 9.405 -9.316 9.559 1.00 95.81 89 ASN A C 1
ATOM 685 O O . ASN A 1 89 ? 9.988 -10.376 9.771 1.00 95.81 89 ASN A O 1
ATOM 689 N N . ALA A 1 90 ? 9.382 -8.322 10.447 1.00 95.00 90 ALA A N 1
ATOM 690 C CA . ALA A 1 9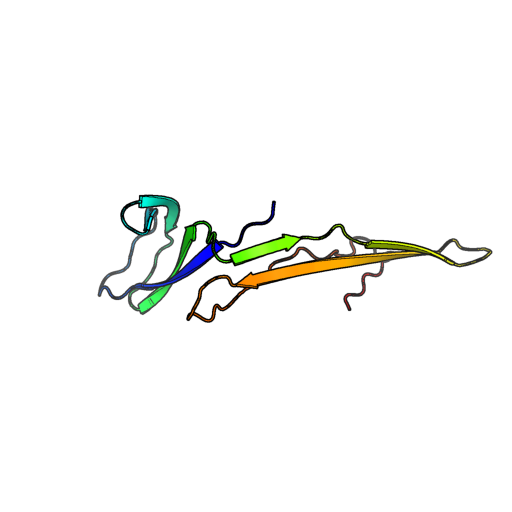0 ? 9.956 -8.396 11.792 1.00 95.00 90 ALA A CA 1
ATOM 691 C C . ALA A 1 90 ? 8.903 -8.633 12.893 1.00 95.00 90 ALA A C 1
ATOM 693 O O . ALA A 1 90 ? 9.219 -8.518 14.076 1.00 95.00 90 ALA A O 1
ATOM 694 N N . LYS A 1 91 ? 7.650 -8.947 12.540 1.00 92.88 91 LYS A N 1
ATOM 695 C CA . LYS A 1 91 ? 6.617 -9.318 13.515 1.00 92.88 91 LYS A CA 1
ATOM 696 C C . LYS A 1 91 ? 6.849 -10.759 13.975 1.00 92.88 91 LYS A C 1
ATOM 698 O O . LYS A 1 91 ? 6.874 -11.663 13.148 1.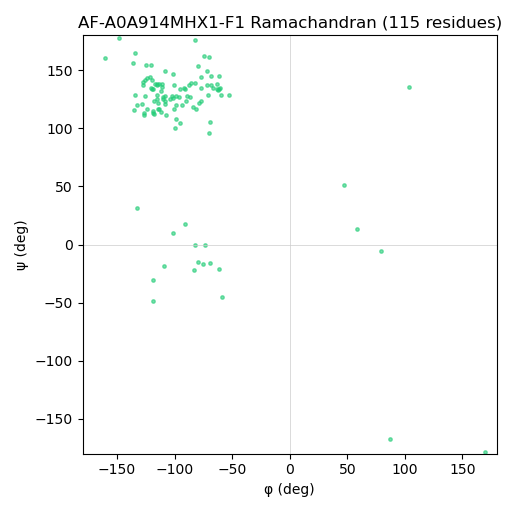00 92.88 91 LYS A O 1
ATOM 703 N N . ALA A 1 92 ? 6.991 -10.967 15.286 1.00 88.62 92 ALA A N 1
ATOM 704 C CA . ALA A 1 92 ? 7.412 -12.251 15.854 1.00 88.62 92 ALA A CA 1
ATOM 705 C C . ALA A 1 92 ? 6.484 -13.426 15.494 1.00 88.62 92 ALA A C 1
ATOM 707 O O . ALA A 1 92 ? 6.967 -14.473 15.087 1.00 88.62 92 ALA A O 1
ATOM 708 N N . ASN A 1 93 ? 5.165 -13.239 15.595 1.00 91.00 93 ASN A N 1
ATOM 709 C CA . ASN A 1 93 ? 4.182 -14.324 15.460 1.00 91.00 93 ASN A CA 1
ATOM 710 C C . ASN A 1 93 ? 3.018 -13.949 14.530 1.00 91.00 93 ASN A C 1
ATOM 712 O O . ASN A 1 93 ? 1.884 -14.364 14.748 1.00 91.00 93 ASN A O 1
ATOM 716 N N . GLN A 1 94 ? 3.267 -13.108 13.524 1.00 93.81 94 GLN A N 1
ATOM 717 C CA . GLN A 1 94 ? 2.215 -12.633 12.627 1.00 93.81 94 GLN A CA 1
ATOM 718 C C . GLN A 1 94 ? 2.676 -12.692 11.173 1.00 93.81 94 GLN A C 1
ATOM 720 O O . GLN A 1 94 ? 3.575 -11.954 10.767 1.00 93.81 94 GLN A O 1
ATOM 725 N N . SER A 1 95 ? 2.021 -13.533 10.373 1.00 93.19 95 SER A N 1
ATOM 726 C CA . SER A 1 95 ? 2.128 -13.488 8.915 1.00 93.19 95 SER A CA 1
ATOM 727 C C . SER A 1 95 ? 1.466 -12.222 8.376 1.00 93.19 95 SER A C 1
ATOM 729 O O . SER A 1 95 ? 0.435 -11.785 8.889 1.00 93.19 95 SER A O 1
ATOM 731 N N . VAL A 1 96 ? 2.027 -11.655 7.312 1.00 92.56 96 VAL A N 1
ATOM 732 C CA . VAL A 1 96 ? 1.484 -10.459 6.662 1.00 92.56 96 VAL A CA 1
ATOM 733 C C . VAL A 1 96 ? 1.270 -10.713 5.182 1.00 92.56 96 VAL A C 1
ATOM 735 O O . VAL A 1 96 ? 2.084 -11.365 4.530 1.00 92.56 96 VAL A O 1
ATOM 738 N N . GLN A 1 97 ? 0.181 -10.173 4.648 1.00 93.38 97 GLN A N 1
ATOM 739 C CA . GLN A 1 97 ? -0.044 -10.118 3.214 1.00 93.38 97 GLN A CA 1
ATOM 740 C C . GLN A 1 97 ? 0.546 -8.811 2.687 1.00 93.38 97 GLN A C 1
ATOM 742 O O . GLN A 1 97 ? 0.180 -7.732 3.153 1.00 93.38 97 GLN A O 1
ATOM 747 N N . ILE A 1 98 ? 1.459 -8.904 1.721 1.00 92.50 98 ILE A N 1
ATOM 748 C CA . ILE A 1 98 ? 2.091 -7.736 1.108 1.00 92.50 98 ILE A CA 1
ATOM 749 C C . ILE A 1 98 ? 1.606 -7.594 -0.331 1.00 92.50 98 ILE A C 1
ATOM 751 O O . ILE A 1 98 ? 1.535 -8.562 -1.080 1.00 92.50 98 ILE A O 1
ATOM 755 N N . THR A 1 99 ? 1.277 -6.365 -0.720 1.00 93.00 99 THR A N 1
ATOM 756 C CA . THR A 1 99 ? 1.050 -5.987 -2.116 1.00 93.00 99 THR A CA 1
ATOM 757 C C . THR A 1 99 ? 2.152 -5.024 -2.530 1.00 93.00 99 THR A C 1
ATOM 759 O O . THR A 1 99 ? 2.248 -3.932 -1.972 1.00 93.00 99 THR A O 1
ATOM 762 N N . ILE A 1 100 ? 2.969 -5.421 -3.504 1.00 91.12 100 ILE A N 1
ATOM 763 C CA . ILE A 1 100 ? 3.993 -4.561 -4.104 1.00 91.12 100 ILE A CA 1
ATOM 764 C C . ILE A 1 100 ? 3.366 -3.856 -5.306 1.00 91.12 100 ILE A C 1
ATOM 766 O O . ILE A 1 100 ? 2.662 -4.479 -6.099 1.00 91.12 100 ILE A O 1
ATOM 770 N N . ARG A 1 101 ? 3.582 -2.545 -5.418 1.00 90.12 101 ARG A N 1
ATOM 771 C CA . ARG A 1 101 ? 3.167 -1.748 -6.576 1.00 90.12 101 ARG A CA 1
ATOM 772 C C . ARG A 1 101 ? 4.393 -1.043 -7.129 1.00 90.12 101 ARG A C 1
ATOM 774 O O . ARG A 1 101 ? 4.963 -0.202 -6.440 1.00 90.12 101 ARG A O 1
ATOM 781 N N . GLU A 1 102 ? 4.759 -1.382 -8.355 1.00 88.12 102 GLU A N 1
ATOM 782 C CA . GLU A 1 102 ? 5.891 -0.801 -9.069 1.00 88.12 102 GLU A CA 1
ATOM 783 C C . GLU A 1 102 ? 5.422 -0.304 -10.444 1.00 88.12 102 GLU A C 1
ATOM 785 O O . GLU A 1 102 ? 4.611 -0.977 -11.090 1.00 88.12 102 GLU A O 1
ATOM 790 N N . PRO A 1 103 ? 5.863 0.884 -10.891 1.00 87.19 103 PRO A N 1
ATOM 791 C CA . PRO A 1 103 ? 5.638 1.313 -12.260 1.00 87.19 103 PRO A CA 1
ATOM 792 C C . PRO A 1 103 ? 6.513 0.497 -13.217 1.00 87.19 103 PRO A C 1
ATOM 794 O O . PRO A 1 103 ? 7.727 0.440 -13.058 1.00 87.19 103 PRO A O 1
ATOM 797 N N . VAL A 1 104 ? 5.901 -0.071 -14.252 1.00 88.00 104 VAL A N 1
ATOM 798 C CA . VAL A 1 104 ? 6.621 -0.727 -15.350 1.00 88.00 104 VAL A CA 1
ATOM 799 C C . VAL A 1 104 ? 6.683 0.196 -16.570 1.00 88.00 104 VAL A C 1
ATOM 801 O O . VAL A 1 104 ? 5.743 0.972 -16.794 1.00 88.00 104 VAL A O 1
ATOM 804 N N . PRO A 1 105 ? 7.769 0.154 -17.363 1.00 87.94 105 PRO A N 1
ATOM 805 C CA . PRO A 1 105 ? 7.873 0.958 -18.571 1.00 87.94 105 PRO A CA 1
ATOM 806 C C . PRO A 1 105 ? 6.777 0.581 -19.570 1.00 87.94 105 PRO A C 1
ATOM 808 O O . PRO A 1 105 ? 6.388 -0.577 -19.705 1.00 87.94 105 PRO A O 1
ATOM 811 N N . LYS A 1 106 ? 6.288 1.582 -20.299 1.00 89.69 106 LYS A N 1
ATOM 812 C CA . LYS A 1 10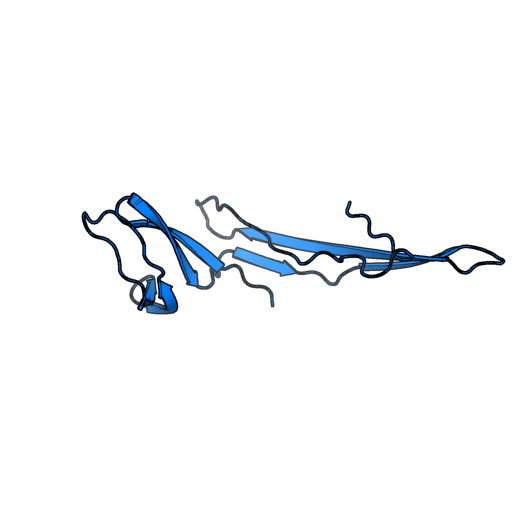6 ? 5.312 1.413 -21.374 1.00 89.69 106 LYS A CA 1
ATOM 813 C C . LYS A 1 106 ? 5.872 2.050 -22.637 1.00 89.69 106 LYS A C 1
ATOM 815 O O . LYS A 1 106 ? 6.278 3.210 -22.600 1.00 89.69 106 LYS A O 1
ATOM 820 N N . ALA A 1 107 ? 5.892 1.299 -23.736 1.00 91.00 107 ALA A N 1
ATOM 821 C CA . ALA A 1 107 ? 6.296 1.826 -25.033 1.00 91.00 107 ALA A CA 1
ATOM 822 C C . ALA A 1 107 ? 5.356 2.962 -25.470 1.00 91.00 107 ALA A C 1
ATOM 824 O O . ALA A 1 107 ? 4.133 2.844 -25.351 1.00 91.00 107 ALA A O 1
ATOM 825 N N . VAL A 1 108 ? 5.942 4.061 -25.947 1.00 90.94 108 VAL A N 1
ATOM 826 C CA . VAL A 1 108 ? 5.220 5.236 -26.473 1.00 90.94 108 VAL A CA 1
ATOM 827 C C . VAL A 1 108 ? 5.374 5.351 -27.997 1.00 90.94 108 VAL A C 1
ATOM 829 O O . VAL A 1 108 ? 4.571 6.014 -28.641 1.00 90.94 108 VAL A O 1
ATOM 832 N N . ASP A 1 109 ? 6.375 4.679 -28.568 1.00 91.44 109 ASP A N 1
ATOM 833 C CA . ASP A 1 109 ? 6.688 4.636 -29.998 1.00 91.44 109 ASP A CA 1
ATOM 834 C C . ASP A 1 109 ? 6.783 3.166 -30.438 1.00 91.44 109 ASP A C 1
ATOM 836 O O . ASP A 1 109 ? 7.345 2.345 -29.708 1.00 91.44 109 ASP A O 1
ATOM 840 N N . ASP A 1 110 ? 6.265 2.840 -31.623 1.00 87.25 110 ASP A N 1
ATOM 841 C CA . ASP A 1 110 ? 6.253 1.488 -32.201 1.00 87.25 110 ASP A CA 1
ATOM 842 C C . ASP A 1 110 ? 7.665 0.913 -32.431 1.00 87.25 110 ASP A C 1
ATOM 844 O O . ASP A 1 110 ? 7.852 -0.305 -32.525 1.00 87.25 110 ASP A O 1
ATOM 848 N N . GLN A 1 111 ? 8.681 1.778 -32.505 1.00 85.88 111 GLN A N 1
ATOM 849 C CA . GLN A 1 111 ? 10.087 1.388 -32.605 1.00 85.88 111 GLN A CA 1
ATOM 850 C C . GLN A 1 111 ? 10.661 0.877 -31.276 1.00 85.88 111 GLN A C 1
ATOM 852 O O . GLN A 1 111 ? 11.699 0.208 -31.275 1.00 85.88 111 GLN A O 1
ATOM 857 N N . VAL A 1 112 ? 10.000 1.155 -30.148 1.00 86.81 112 VAL A N 1
ATOM 858 C CA . VAL A 1 112 ? 10.420 0.723 -28.813 1.00 86.81 112 VAL A CA 1
ATOM 859 C C . VAL A 1 112 ? 9.604 -0.494 -28.399 1.00 86.81 112 VAL A C 1
ATOM 861 O O . VAL A 1 112 ? 8.395 -0.424 -28.202 1.00 86.81 112 VAL A O 1
ATOM 864 N N . LYS A 1 113 ? 10.278 -1.627 -28.208 1.00 89.12 113 LYS A N 1
ATOM 865 C CA . LYS A 1 113 ? 9.655 -2.843 -27.677 1.00 89.12 113 LYS A CA 1
ATOM 866 C C . LYS A 1 113 ? 10.017 -3.003 -26.207 1.00 89.12 113 LYS A C 1
ATOM 868 O O . LYS A 1 113 ? 11.194 -2.972 -25.862 1.00 89.12 113 LYS A O 1
ATOM 873 N N . VAL A 1 114 ? 9.004 -3.179 -25.363 1.00 91.12 114 VAL A N 1
ATOM 874 C CA . VAL A 1 114 ? 9.162 -3.456 -23.931 1.00 91.12 114 VAL A CA 1
ATOM 875 C C . VAL A 1 114 ? 8.730 -4.892 -23.672 1.00 91.12 114 VAL A C 1
ATOM 877 O O . VAL A 1 114 ? 7.600 -5.253 -23.994 1.00 91.12 114 VAL A O 1
ATOM 880 N N . ASN A 1 115 ? 9.619 -5.676 -23.069 1.00 89.56 115 ASN A N 1
ATOM 881 C CA . ASN A 1 115 ? 9.327 -7.014 -22.570 1.00 89.56 115 ASN A CA 1
ATOM 882 C C . ASN A 1 115 ? 9.471 -6.996 -21.045 1.00 89.56 115 ASN A C 1
ATOM 884 O O . ASN A 1 115 ? 10.399 -6.376 -20.527 1.00 89.56 115 ASN A O 1
ATOM 888 N N . LEU A 1 116 ? 8.533 -7.638 -20.351 1.00 86.12 116 LEU A N 1
ATOM 889 C CA . LEU A 1 116 ? 8.570 -7.840 -18.905 1.00 86.12 116 LEU A CA 1
ATOM 890 C C . LEU A 1 116 ? 8.813 -9.330 -18.668 1.00 86.12 116 LEU A C 1
ATOM 892 O O . LEU A 1 116 ? 8.082 -10.149 -19.229 1.00 86.12 116 LEU A O 1
ATOM 896 N N . GLU A 1 117 ? 9.834 -9.648 -17.880 1.00 72.50 117 GLU A N 1
ATOM 897 C CA . GLU A 1 117 ? 10.192 -11.012 -17.472 1.00 72.50 117 GLU A CA 1
ATOM 898 C C . GLU A 1 117 ? 9.902 -11.227 -15.984 1.00 72.50 117 GLU A C 1
ATOM 900 O O . GLU A 1 117 ? 10.024 -10.248 -15.208 1.00 72.50 117 GLU A O 1
#

Foldseek 3Di:
DDFDWDKDKDFQQDQAKDDWAKDWDDDPNHTADIDIDHTHHHGRIDIDINHTDPQKDKDWDDWDWDWDWDDPPDTDIDIDTHIDIDIDGNDPPDDDDDDDDDDDDDDPDPSDDDDDD

Sequence (117 aa):
MSSAFINAKLVNCSPLPLLPGPLSVFFNNSFVSTSNLKLVLPGEEFRCLLGVDPAIKVEYKRANTSNEQFGFMTKKSLSTHEQAISLRNAKANQSVQITIREPVPKAVDDQVKVNLE

Nearest PDB structures (foldseek):
  2l0d-assembly1_A  TM=4.772E-01  e=3.683E+00  Methanosarcina acetivorans
  8c3a-assembly1_x  TM=3.847E-01  e=8.707E+00  Candida albicans

Mean predicted aligned error: 7.08 Å

Radius of gyration: 21.78 Å; Cα contacts (8 Å, |Δi|>4): 185; chains: 1; bounding box: 55×28×60 Å

Secondary structure (DSSP, 8-state):
----EEEEEEE--SSSPBPSEEEEEEETTEEEEEEEE--B-TT-EEEEEEEE-TTEEEEEPPPEEEEEEE-SSS-EEEEEEE--EEEEE--TT---------PPP--SSTT------

InterPro domains:
  IPR011935 Conserved hypothetical protein CHP02231 [PTHR31005] (2-117)
  IPR037291 Domain of unknown function DUF4139 [PF13598] (35-116)

Organism: Meloidogyne incognita (NCBI:txid6306)

pLDDT: mean 89.53, std 7.77, range [57.19, 98.12]

Solvent-accessible surface area (backbone atoms only — not comparable to full-atom values): 7783 Å² total; per-residue (Å²): 135,62,80,40,68,42,73,46,80,45,62,38,84,49,98,54,66,45,71,58,41,85,37,81,38,68,52,94,93,34,84,57,42,76,51,74,44,60,73,36,46,56,73,35,75,49,74,49,61,68,34,75,39,86,48,42,45,50,45,75,51,79,63,47,74,50,79,49,79,44,68,94,88,59,84,43,76,48,77,49,77,46,76,53,74,49,77,44,79,65,52,92,91,57,91,80,90,82,84,88,87,78,91,72,89,74,66,90,48,95,90,49,84,76,83,88,132